Protein AF-A0A535SDW6-F1 (afdb_monomer_lite)

Foldseek 3Di:
DDDDDDDDDPVVVVPPDPPPDPCPVPDDPPDDDDDDDDDDDDDDDDDDDDDDDDDDDDDDDDDDDPCPPPDDVVNLVCLVVPFFKWQFQAKDADPDPFWGIKTWTWTADPVPRDTDTAIETDGPQEFEAESVRHTDDPVVRNVQDHRHIKGFDADADPVRYGDGNYIYD

Sequence (169 aa):
MVNYRFDAQPSALRVAIPCTYDDALFEDSAGKKQEQHDSAQVEQRRSAENTSRDKDQLDQPGDGERQESQQSPEHLDALLQNGRKVVVAGVTRVPDKKLKYIVAGSTTKRSTGEAKPVALRIDDNTTIVRRTGEPAPLAVIQKLPEGGEVFVEGKLNKRGVIRAKRIVF

Structure (mmCIF, N/CA/C/O backbone):
data_AF-A0A535SDW6-F1
#
_entry.id   AF-A0A535SDW6-F1
#
loop_
_atom_site.group_PDB
_atom_site.id
_atom_site.type_symbol
_atom_site.label_atom_id
_atom_site.label_alt_id
_atom_site.label_comp_id
_atom_site.label_asym_id
_atom_site.label_entity_id
_atom_site.label_seq_id
_atom_site.pdbx_PDB_ins_code
_atom_site.Cartn_x
_atom_site.Cartn_y
_atom_site.Cartn_z
_atom_site.occupancy
_atom_site.B_iso_or_equiv
_atom_site.auth_seq_id
_atom_site.auth_comp_id
_atom_site.auth_asym_id
_atom_site.auth_atom_id
_atom_site.pdbx_PDB_model_num
ATOM 1 N N . MET A 1 1 ? 6.694 -27.508 36.601 1.00 52.94 1 MET A N 1
ATOM 2 C CA . MET A 1 1 ? 6.156 -26.467 35.697 1.00 52.94 1 MET A CA 1
ATOM 3 C C . MET A 1 1 ? 5.810 -27.152 34.384 1.00 52.94 1 MET A C 1
ATOM 5 O O . MET A 1 1 ? 6.663 -27.876 33.889 1.00 52.94 1 MET A O 1
ATOM 9 N N . VAL A 1 2 ? 4.572 -27.051 33.896 1.00 50.16 2 VAL A N 1
ATOM 10 C CA . VAL A 1 2 ? 4.079 -27.859 32.759 1.00 50.16 2 VAL A CA 1
ATOM 11 C C . VAL A 1 2 ? 3.695 -26.934 31.606 1.00 50.16 2 VAL A C 1
ATOM 13 O O . VAL A 1 2 ? 3.018 -25.935 31.834 1.00 50.16 2 VAL A O 1
ATOM 16 N N . ASN A 1 3 ? 4.141 -27.266 30.392 1.00 54.25 3 ASN A N 1
ATOM 17 C CA . ASN A 1 3 ? 3.814 -26.543 29.163 1.00 54.25 3 ASN A CA 1
ATOM 18 C C . ASN A 1 3 ? 2.669 -27.236 28.424 1.00 54.25 3 ASN A C 1
ATOM 20 O O . ASN A 1 3 ? 2.690 -28.454 28.257 1.00 54.25 3 ASN A O 1
ATOM 24 N N . TYR A 1 4 ? 1.719 -26.440 27.937 1.00 71.81 4 TYR A N 1
ATOM 25 C CA . TYR A 1 4 ? 0.616 -26.898 27.099 1.00 71.81 4 TYR A CA 1
ATOM 26 C C . TYR A 1 4 ? 0.822 -26.432 25.658 1.00 71.81 4 TYR A C 1
ATOM 28 O O . TYR A 1 4 ? 1.192 -25.285 25.413 1.00 71.81 4 TYR A O 1
ATOM 36 N N . ARG A 1 5 ? 0.561 -27.332 24.709 1.00 68.81 5 ARG A N 1
ATOM 37 C CA . ARG A 1 5 ? 0.577 -27.076 23.267 1.00 68.81 5 ARG A CA 1
ATOM 38 C C . ARG A 1 5 ? -0.779 -27.473 22.694 1.00 68.81 5 ARG A C 1
ATOM 40 O O . ARG A 1 5 ? -1.284 -28.544 23.018 1.00 68.81 5 ARG A O 1
ATOM 47 N N . PHE A 1 6 ? -1.351 -26.607 21.863 1.00 68.06 6 PHE A N 1
ATOM 48 C CA . PHE A 1 6 ? -2.639 -26.827 21.213 1.00 68.06 6 PHE A CA 1
ATOM 49 C C . PHE A 1 6 ? -2.421 -27.013 19.709 1.00 68.06 6 PHE A C 1
ATOM 51 O O . PHE A 1 6 ? -2.132 -26.050 19.003 1.00 68.06 6 PHE A O 1
ATOM 58 N N . ASP A 1 7 ? -2.539 -28.250 19.231 1.00 64.81 7 ASP A N 1
ATOM 59 C CA . ASP A 1 7 ? -2.508 -28.569 17.802 1.00 64.81 7 ASP A CA 1
ATOM 60 C C . ASP A 1 7 ? -3.955 -28.618 17.284 1.00 64.81 7 ASP A C 1
ATOM 62 O O . ASP A 1 7 ? -4.702 -29.553 17.572 1.00 64.81 7 ASP A O 1
ATOM 66 N N . ALA A 1 8 ? -4.377 -27.595 16.533 1.00 65.81 8 ALA A N 1
ATOM 67 C CA . ALA A 1 8 ? -5.691 -27.588 15.896 1.00 65.81 8 ALA A CA 1
ATOM 68 C C . ALA A 1 8 ? -5.681 -28.513 14.666 1.00 65.81 8 ALA A C 1
ATOM 70 O O . ALA A 1 8 ? -5.053 -28.220 13.649 1.00 65.81 8 ALA A O 1
ATOM 71 N N . GLN A 1 9 ? -6.373 -29.649 14.767 1.00 62.38 9 GLN A N 1
ATOM 72 C CA . GLN A 1 9 ? -6.482 -30.638 13.697 1.00 62.38 9 GLN A CA 1
ATOM 73 C C . GLN A 1 9 ? -7.507 -30.164 12.634 1.00 62.38 9 GLN A C 1
ATOM 75 O O . GLN A 1 9 ? -8.635 -29.828 13.001 1.00 62.38 9 GLN A O 1
ATOM 80 N N . PRO A 1 10 ? -7.191 -30.160 11.320 1.00 56.78 10 PRO A N 1
ATOM 81 C CA . PRO A 1 10 ? -8.080 -29.640 10.262 1.00 56.78 10 PRO A CA 1
ATOM 82 C C . PRO A 1 10 ? -9.449 -30.332 10.156 1.00 56.78 10 PRO A C 1
ATOM 84 O O . PRO A 1 10 ? -10.390 -29.779 9.592 1.00 56.78 10 PRO A O 1
ATOM 87 N N . SER A 1 11 ? -9.589 -31.533 10.723 1.00 55.59 11 SER A N 1
ATOM 88 C CA . SER A 1 11 ? -10.863 -32.254 10.818 1.00 55.59 11 SER A CA 1
ATOM 89 C C . SER A 1 11 ? -11.911 -31.536 11.683 1.00 55.59 11 SER A C 1
ATOM 91 O O . SER A 1 11 ? -13.094 -31.861 11.589 1.00 55.59 11 SER A O 1
ATOM 93 N N . ALA A 1 12 ? -11.515 -30.529 12.472 1.00 52.22 12 ALA A N 1
ATOM 94 C CA . ALA A 1 12 ? -12.414 -29.699 13.274 1.00 52.22 12 ALA A CA 1
ATOM 95 C C . ALA A 1 12 ? -13.255 -28.693 12.456 1.00 52.22 12 ALA A C 1
ATOM 97 O O . ALA A 1 12 ? -14.171 -28.084 13.004 1.00 52.22 12 ALA A O 1
ATOM 98 N N . LEU A 1 13 ? -13.027 -28.551 11.141 1.00 52.97 13 LEU A N 1
ATOM 99 C CA . LEU A 1 13 ? -13.897 -27.746 10.264 1.00 52.97 13 LEU A CA 1
ATOM 100 C C . LEU A 1 13 ? -15.351 -28.249 10.215 1.00 52.97 13 LEU A C 1
ATOM 102 O O . LEU A 1 13 ? -16.245 -27.507 9.820 1.00 52.97 13 LEU A O 1
ATOM 106 N N . ARG A 1 14 ? -15.619 -29.488 10.645 1.00 53.41 14 ARG A N 1
ATOM 107 C CA . ARG A 1 14 ? -16.975 -30.055 10.662 1.00 53.41 14 ARG A CA 1
ATOM 108 C C . ARG A 1 14 ? -17.869 -29.588 11.817 1.00 53.41 14 ARG A C 1
ATOM 110 O O . ARG A 1 14 ? -18.995 -30.061 11.906 1.00 53.41 14 ARG A O 1
ATOM 117 N N . VAL A 1 15 ? -17.420 -28.676 12.683 1.00 57.47 15 VAL A N 1
ATOM 118 C CA . VAL A 1 15 ? -18.189 -28.279 13.884 1.00 57.47 15 VAL A CA 1
ATOM 119 C C . VAL A 1 15 ? -18.932 -26.940 13.734 1.00 57.47 15 VAL A C 1
ATOM 121 O O . VAL A 1 15 ? -19.396 -26.385 14.721 1.00 57.47 15 VAL A O 1
ATOM 124 N N . ALA A 1 16 ? -19.105 -26.397 12.526 1.00 57.97 16 ALA A N 1
ATOM 125 C CA . ALA A 1 16 ? -19.815 -25.119 12.375 1.00 57.97 16 ALA A CA 1
ATOM 126 C C . ALA A 1 16 ? -20.699 -25.008 11.126 1.00 57.97 16 ALA A C 1
ATOM 128 O O . ALA A 1 16 ? -20.864 -23.916 10.592 1.00 57.97 16 ALA A O 1
ATOM 129 N N . ILE A 1 17 ? -21.293 -26.113 10.671 1.00 60.44 17 ILE A N 1
ATOM 130 C CA . ILE A 1 17 ? -22.377 -26.049 9.684 1.00 60.44 17 ILE A CA 1
ATOM 131 C C . ILE A 1 17 ? -23.649 -26.557 10.373 1.00 60.44 17 ILE A C 1
ATOM 133 O O . ILE A 1 17 ? -23.713 -27.740 10.712 1.00 60.44 17 ILE A O 1
ATOM 137 N N . PRO A 1 18 ? -24.629 -25.681 10.666 1.00 70.12 18 PRO A N 1
ATOM 138 C CA . PRO A 1 18 ? -25.913 -26.095 11.220 1.00 70.12 18 PRO A CA 1
ATOM 139 C C . PRO A 1 18 ? -26.540 -27.191 10.357 1.00 70.12 18 PRO A C 1
ATOM 141 O O . PRO A 1 18 ? -26.515 -27.095 9.136 1.00 70.12 18 PRO A O 1
ATOM 144 N N . CYS A 1 19 ? -27.153 -28.205 10.970 1.00 61.34 19 CYS A N 1
ATOM 145 C CA . CYS A 1 19 ? -27.737 -29.351 10.255 1.00 61.34 19 CYS A CA 1
ATOM 146 C C . CYS A 1 19 ? -28.846 -28.968 9.254 1.00 61.34 19 CYS A C 1
ATOM 148 O O . CYS A 1 19 ? -29.290 -29.804 8.475 1.00 61.34 19 CYS A O 1
ATOM 150 N N . THR A 1 20 ? -29.329 -27.727 9.323 1.00 68.56 20 THR A N 1
ATOM 151 C CA . THR A 1 20 ? -30.367 -27.143 8.469 1.00 68.56 20 THR A CA 1
ATOM 152 C C . THR A 1 20 ? -29.805 -26.230 7.381 1.00 68.56 20 THR A C 1
ATOM 154 O O . THR A 1 20 ? -30.576 -25.562 6.701 1.00 68.56 20 THR A O 1
ATOM 157 N N . TYR A 1 21 ? -28.484 -26.114 7.276 1.00 72.75 21 TYR A N 1
ATOM 158 C CA . TYR A 1 21 ? -27.841 -25.342 6.226 1.00 72.75 21 TYR A CA 1
ATOM 159 C C . TYR A 1 21 ? -27.779 -26.183 4.949 1.00 72.75 21 TYR A C 1
ATOM 161 O O . TYR A 1 21 ? -27.330 -27.326 4.981 1.00 72.75 21 TYR A O 1
ATOM 169 N N . ASP A 1 22 ? -28.261 -25.623 3.846 1.00 69.75 22 ASP A N 1
ATOM 170 C CA . ASP A 1 22 ? -28.531 -26.312 2.581 1.00 69.75 22 ASP A CA 1
ATOM 171 C C . ASP A 1 22 ? -27.496 -26.004 1.488 1.00 69.75 22 ASP A C 1
ATOM 173 O O . ASP A 1 22 ? -27.755 -26.231 0.311 1.00 69.75 22 ASP A O 1
ATOM 177 N N . ASP A 1 23 ? -26.327 -25.476 1.867 1.00 64.81 23 ASP A N 1
ATOM 178 C CA . ASP A 1 23 ? -25.215 -25.129 0.969 1.00 64.81 23 ASP A CA 1
ATOM 179 C C . ASP A 1 23 ? -25.565 -24.149 -0.177 1.00 64.81 23 ASP A C 1
ATOM 181 O O . ASP A 1 23 ? -24.716 -23.851 -1.020 1.00 64.81 23 ASP A O 1
ATOM 185 N N . ALA A 1 24 ? -26.750 -23.521 -0.149 1.00 67.75 24 ALA A N 1
ATOM 186 C CA . ALA A 1 24 ? -27.254 -22.610 -1.187 1.00 67.75 24 ALA A CA 1
ATOM 187 C C . ALA A 1 24 ? -26.384 -21.357 -1.418 1.00 67.75 24 ALA A C 1
ATOM 189 O O . ALA A 1 24 ? -26.514 -20.663 -2.424 1.00 67.75 24 ALA A O 1
ATOM 190 N N . LEU A 1 25 ? -25.487 -21.052 -0.481 1.00 64.38 25 LEU A N 1
ATOM 191 C CA . LEU A 1 25 ? -24.574 -19.909 -0.530 1.00 64.38 25 LEU A CA 1
ATOM 192 C C . LEU A 1 25 ? -23.314 -20.191 -1.371 1.00 64.38 25 LEU A C 1
ATOM 194 O O . LEU A 1 25 ? -22.581 -19.257 -1.691 1.00 64.38 25 LEU A O 1
ATOM 198 N N . PHE A 1 26 ? -23.072 -21.459 -1.725 1.00 64.19 26 PHE A N 1
ATOM 199 C CA . PHE A 1 26 ? -21.904 -21.915 -2.486 1.00 64.19 26 PHE A CA 1
ATOM 200 C C . PHE A 1 26 ? -22.260 -22.572 -3.831 1.00 64.19 26 PHE A C 1
ATOM 202 O O . PHE A 1 26 ? -21.355 -22.992 -4.552 1.00 64.19 26 PHE A O 1
ATOM 209 N N . GLU A 1 27 ? -23.543 -22.651 -4.203 1.00 60.03 27 GLU A N 1
ATOM 210 C CA . GLU A 1 27 ? -23.935 -23.087 -5.546 1.00 60.03 27 GLU A CA 1
ATOM 211 C C . GLU A 1 27 ? -23.711 -21.963 -6.569 1.00 60.03 27 GLU A C 1
ATOM 213 O O . GLU A 1 27 ? -24.471 -20.995 -6.661 1.00 60.03 27 GLU A O 1
ATOM 218 N N . ASP A 1 28 ? -22.667 -22.110 -7.386 1.00 47.31 28 ASP A N 1
ATOM 219 C CA . ASP A 1 28 ? -22.518 -21.336 -8.613 1.00 47.31 28 ASP A CA 1
ATOM 220 C C . ASP A 1 28 ? -23.676 -21.655 -9.572 1.00 47.31 28 ASP A C 1
ATOM 222 O O . ASP A 1 28 ? -24.024 -22.809 -9.824 1.00 47.31 28 ASP A O 1
ATOM 226 N N . SER A 1 29 ? -24.253 -20.604 -10.155 1.00 55.41 29 SER A N 1
ATOM 227 C CA . SER A 1 29 ? -25.367 -20.628 -11.112 1.00 55.41 29 SER A CA 1
ATOM 228 C C . SER A 1 29 ? -24.966 -21.181 -12.489 1.00 55.41 29 SER A C 1
ATOM 230 O O . SER A 1 29 ? -25.235 -20.597 -13.537 1.00 55.41 29 SER A O 1
ATOM 232 N N . ALA A 1 30 ? -24.347 -22.357 -12.518 1.00 50.59 30 ALA A N 1
ATOM 233 C CA . ALA A 1 30 ? -24.094 -23.120 -13.726 1.00 50.59 30 ALA A CA 1
ATOM 234 C C . ALA A 1 30 ? -25.338 -23.955 -14.079 1.00 50.59 30 ALA A C 1
ATOM 236 O O . ALA A 1 30 ? -25.366 -25.163 -13.869 1.00 50.59 30 ALA A O 1
ATOM 237 N N . GLY A 1 31 ? -26.383 -23.315 -14.628 1.00 52.62 31 GLY A N 1
ATOM 238 C CA . GLY A 1 31 ? -27.420 -24.074 -15.346 1.00 52.62 31 GLY A CA 1
ATOM 239 C C . GLY A 1 31 ? -28.878 -23.622 -15.290 1.00 52.62 31 GLY A C 1
ATOM 240 O O . GLY A 1 31 ? -29.737 -24.433 -15.631 1.00 52.62 31 GLY A O 1
ATOM 241 N N . LYS A 1 32 ? -29.222 -22.380 -14.923 1.00 43.16 32 LYS A N 1
ATOM 242 C CA . LYS A 1 32 ? -30.621 -21.923 -15.048 1.00 43.16 32 LYS A CA 1
ATOM 243 C C . LYS A 1 32 ? -30.856 -21.212 -16.381 1.00 43.16 32 LYS A C 1
ATOM 245 O O . LYS A 1 32 ? -30.462 -20.068 -16.589 1.00 43.16 32 LYS A O 1
ATOM 250 N N . LYS A 1 33 ? -31.486 -21.962 -17.292 1.00 39.03 33 LYS A N 1
ATOM 251 C CA . LYS A 1 33 ? -32.138 -21.470 -18.509 1.00 39.03 33 LYS A CA 1
ATOM 252 C C . LYS A 1 33 ? -33.092 -20.324 -18.162 1.00 39.03 33 LYS A C 1
ATOM 254 O O . LYS A 1 33 ? -33.756 -20.358 -17.132 1.00 39.03 33 LYS A O 1
ATOM 259 N N . GLN A 1 34 ? -33.134 -19.345 -19.062 1.00 41.91 34 GLN A N 1
ATOM 260 C CA . GLN A 1 34 ? -34.082 -18.236 -19.085 1.00 41.91 34 GLN A CA 1
ATOM 261 C C . GLN A 1 34 ? -35.517 -18.728 -18.886 1.00 41.91 34 GLN A C 1
ATOM 263 O O . GLN A 1 34 ? -36.037 -19.459 -19.727 1.00 41.91 34 GLN A O 1
ATOM 268 N N . GLU A 1 35 ? -36.168 -18.236 -17.839 1.00 38.19 35 GLU A N 1
ATOM 269 C CA . GLU A 1 35 ? -37.617 -18.088 -17.823 1.00 38.19 35 GLU A CA 1
ATOM 270 C C . GLU A 1 35 ? -37.932 -16.610 -18.047 1.00 38.19 35 GLU A C 1
ATOM 272 O O . GLU A 1 35 ? -37.460 -15.717 -17.342 1.00 38.19 35 GLU A O 1
ATOM 277 N N . GLN A 1 36 ? -38.657 -16.376 -19.137 1.00 38.34 36 GLN A N 1
ATOM 278 C CA . GLN A 1 36 ? -39.208 -15.096 -19.539 1.00 38.34 36 GLN A CA 1
ATOM 279 C C . GLN A 1 36 ? -40.203 -14.624 -18.479 1.00 38.34 36 GLN A C 1
ATOM 281 O O . GLN A 1 36 ? -41.149 -15.337 -18.157 1.00 38.34 36 GLN A O 1
ATOM 286 N N . HIS A 1 37 ? -40.044 -13.389 -18.015 1.00 33.97 37 HIS A N 1
ATOM 287 C CA . HIS A 1 37 ? -41.184 -12.614 -17.553 1.00 33.97 37 HIS A CA 1
ATOM 288 C C . HIS A 1 37 ? -41.165 -11.264 -18.258 1.00 33.97 37 HIS A C 1
ATOM 290 O O . HIS A 1 37 ? -40.358 -10.379 -17.981 1.00 33.97 37 HIS A O 1
ATOM 296 N N . ASP A 1 38 ? -42.043 -11.200 -19.247 1.00 31.66 38 ASP A N 1
ATOM 297 C CA . ASP A 1 38 ? -42.446 -10.029 -19.995 1.00 31.66 38 ASP A CA 1
ATOM 298 C C . ASP A 1 38 ? -43.325 -9.164 -19.084 1.00 31.66 38 ASP A C 1
ATOM 300 O O . ASP A 1 38 ? -44.263 -9.663 -18.457 1.00 31.66 38 ASP A O 1
ATOM 304 N N . SER A 1 39 ? -43.016 -7.877 -18.966 1.00 36.12 39 SER A N 1
ATOM 305 C CA . SER A 1 39 ? -43.942 -6.856 -18.468 1.00 36.12 39 SER A CA 1
ATOM 306 C C . SER A 1 39 ? -43.468 -5.500 -18.963 1.00 36.12 39 SER A C 1
ATOM 308 O O . SER A 1 39 ? -42.466 -4.939 -18.523 1.00 36.12 39 SER A O 1
ATOM 310 N N . ALA A 1 40 ? -44.211 -5.047 -19.961 1.00 31.81 40 ALA A N 1
ATOM 311 C CA . ALA A 1 40 ? -44.070 -3.820 -20.704 1.00 31.81 40 ALA A CA 1
ATOM 312 C C . ALA A 1 40 ? -44.329 -2.549 -19.875 1.00 31.81 40 ALA A C 1
ATOM 314 O O . ALA A 1 40 ? -44.897 -2.591 -18.786 1.00 31.81 40 ALA A O 1
ATOM 315 N N . GLN A 1 41 ? -44.051 -1.434 -20.561 1.00 32.59 41 GLN A N 1
ATOM 316 C CA . GLN A 1 41 ? -44.570 -0.068 -20.406 1.00 32.59 41 GLN A CA 1
ATOM 317 C C . GLN A 1 41 ? -43.635 0.948 -19.744 1.00 32.59 41 GLN A C 1
ATOM 319 O O . GLN A 1 41 ? -43.051 0.675 -18.708 1.00 32.59 41 GLN A O 1
ATOM 324 N N . VAL A 1 42 ? -43.466 2.182 -20.228 1.00 33.75 42 VAL A N 1
ATOM 325 C CA . VAL A 1 42 ? -43.808 2.936 -21.458 1.00 33.75 42 VAL A CA 1
ATOM 326 C C . VAL A 1 42 ? -43.086 4.291 -21.256 1.00 33.75 42 VAL A C 1
ATOM 328 O O . VAL A 1 42 ? -42.995 4.747 -20.124 1.00 33.75 42 VAL A O 1
ATOM 331 N N . GLU A 1 43 ? -42.550 4.868 -22.340 1.00 33.19 43 GLU A N 1
ATOM 332 C CA . GLU A 1 43 ? -42.315 6.303 -22.648 1.00 33.19 43 GLU A CA 1
ATOM 333 C C . GLU A 1 43 ? -41.864 7.279 -21.527 1.00 33.19 43 GLU A C 1
ATOM 335 O O . GLU A 1 43 ? -42.457 7.395 -20.470 1.00 33.19 43 GLU A O 1
ATOM 340 N N . GLN A 1 44 ? -40.858 8.136 -21.740 1.00 36.09 44 GLN A N 1
ATOM 341 C CA . GLN A 1 44 ? -41.093 9.333 -22.550 1.00 36.09 44 GLN A CA 1
ATOM 342 C C . GLN A 1 44 ? -39.811 9.947 -23.128 1.00 36.09 44 GLN A C 1
ATOM 344 O O . GLN A 1 44 ? -38.880 10.343 -22.429 1.00 36.09 44 GLN A O 1
ATOM 349 N N . ARG A 1 45 ? -39.829 10.069 -24.455 1.00 40.50 45 ARG A N 1
ATOM 350 C CA . ARG A 1 45 ? -38.962 10.912 -25.276 1.00 40.50 45 ARG A CA 1
ATOM 351 C C . ARG A 1 45 ? -39.324 12.381 -25.053 1.00 40.50 45 ARG A C 1
ATOM 353 O O . ARG A 1 45 ? -40.506 12.703 -25.141 1.00 40.50 45 ARG A O 1
ATOM 360 N N . ARG A 1 46 ? -38.333 13.274 -24.958 1.00 36.53 46 ARG A N 1
ATOM 361 C CA . ARG A 1 46 ? -38.359 14.561 -25.676 1.00 36.53 46 ARG A CA 1
ATOM 362 C C . ARG A 1 46 ? -36.959 14.930 -26.155 1.00 36.53 46 ARG A C 1
ATOM 364 O O . ARG A 1 46 ? -35.988 14.874 -25.408 1.00 36.53 46 ARG A O 1
ATOM 371 N N . SER A 1 47 ? -36.919 15.242 -27.439 1.00 31.41 47 SER A N 1
ATOM 372 C CA . SER A 1 47 ? -35.773 15.549 -28.283 1.00 31.41 47 SER A CA 1
ATOM 373 C C . SER A 1 47 ? -35.549 17.060 -28.382 1.00 31.41 47 SER A C 1
ATOM 375 O O . SER A 1 47 ? -36.532 17.789 -28.304 1.00 31.41 47 SER A O 1
ATOM 377 N N . ALA A 1 48 ? -34.296 17.434 -28.694 1.00 34.16 48 ALA A N 1
ATOM 378 C CA . ALA A 1 48 ? -33.848 18.575 -29.521 1.00 34.16 48 ALA A CA 1
ATOM 379 C C . ALA A 1 48 ? -34.224 20.011 -29.041 1.00 34.16 48 ALA A C 1
ATOM 381 O O . ALA A 1 48 ? -35.217 20.211 -28.367 1.00 34.16 48 ALA A O 1
ATOM 382 N N . GLU A 1 49 ? -33.495 21.097 -29.304 1.00 31.36 49 GLU A N 1
ATOM 383 C CA . GLU A 1 49 ? -32.494 21.392 -30.324 1.00 31.36 49 GLU A CA 1
ATOM 384 C C . GLU A 1 49 ? -31.768 22.723 -29.991 1.00 31.36 49 GLU A C 1
ATOM 386 O O . GLU A 1 49 ? -32.368 23.630 -29.423 1.00 31.36 49 GLU A O 1
ATOM 391 N N . ASN A 1 50 ? -30.484 22.790 -30.360 1.00 30.00 50 ASN A N 1
ATOM 392 C CA . ASN A 1 50 ? -29.629 23.915 -30.789 1.00 30.00 50 ASN A CA 1
ATOM 393 C C . ASN A 1 50 ? -29.983 25.389 -30.505 1.00 30.00 50 ASN A C 1
ATOM 395 O O . ASN A 1 50 ? -31.037 25.883 -30.883 1.00 30.00 50 ASN A O 1
ATOM 399 N N . THR A 1 51 ? -28.953 26.153 -30.107 1.00 29.47 51 THR A N 1
ATOM 400 C CA . THR A 1 51 ? -28.294 27.232 -30.905 1.00 29.47 51 THR A CA 1
ATOM 401 C C . THR A 1 51 ? -27.166 27.837 -30.042 1.00 29.47 51 THR A C 1
ATOM 403 O O . THR A 1 51 ? -27.416 28.325 -28.952 1.00 29.47 51 THR A O 1
ATOM 406 N N . SER A 1 52 ? -25.880 27.560 -30.288 1.00 38.09 52 SER A N 1
ATOM 407 C CA . SER A 1 52 ? -24.949 28.111 -31.294 1.00 38.09 52 SER A CA 1
ATOM 408 C C . SER A 1 52 ? -24.439 29.536 -31.021 1.00 38.09 52 SER A C 1
ATOM 410 O O . SER A 1 52 ? -25.251 30.448 -30.881 1.00 38.09 52 SER A O 1
ATOM 412 N N . ARG A 1 53 ? -23.109 29.676 -31.193 1.00 33.28 53 ARG A N 1
ATOM 413 C CA . ARG A 1 53 ? -22.253 30.869 -31.415 1.00 33.28 53 ARG A CA 1
ATOM 414 C C . ARG A 1 53 ? -21.473 31.366 -30.196 1.00 33.28 53 ARG A C 1
ATOM 416 O O . ARG A 1 53 ? -22.032 31.448 -29.115 1.00 33.28 53 ARG A O 1
ATOM 423 N N . ASP A 1 54 ? -20.235 31.836 -30.304 1.00 31.09 54 ASP A N 1
ATOM 424 C CA . ASP A 1 54 ? -19.104 31.740 -31.250 1.00 31.09 54 ASP A CA 1
ATOM 425 C C . ASP A 1 54 ? -17.997 32.587 -30.573 1.00 31.09 54 ASP A C 1
ATOM 427 O O . ASP A 1 54 ? -18.346 33.619 -30.002 1.00 31.09 54 ASP A O 1
ATOM 431 N N . LYS A 1 55 ? -16.719 32.190 -30.706 1.00 33.75 55 LYS A N 1
ATOM 432 C CA . LYS A 1 55 ? -15.492 33.026 -30.573 1.00 33.75 55 LYS A CA 1
ATOM 433 C C . LYS A 1 55 ? -15.148 33.671 -29.206 1.00 33.75 55 LYS A C 1
ATOM 435 O O . LYS A 1 55 ? -16.016 34.040 -28.437 1.00 33.75 55 LYS A O 1
ATOM 440 N N . ASP A 1 56 ? -13.891 33.808 -28.776 1.00 31.33 56 ASP A N 1
ATOM 441 C CA . ASP A 1 56 ? -12.640 34.038 -29.506 1.00 31.33 56 ASP A CA 1
ATOM 442 C C . ASP A 1 56 ? -11.402 33.396 -28.846 1.00 31.33 56 ASP A C 1
ATOM 444 O O . ASP A 1 56 ? -11.353 33.110 -27.649 1.00 31.33 56 ASP A O 1
ATOM 448 N N . GLN A 1 57 ? -10.401 33.214 -29.707 1.00 38.75 57 GLN A N 1
ATOM 449 C CA . GLN A 1 57 ? -9.005 32.841 -29.484 1.00 38.75 57 GLN A CA 1
ATOM 450 C C . GLN A 1 57 ? -8.272 33.714 -28.455 1.00 38.75 57 GLN A C 1
ATOM 452 O O . GLN A 1 57 ? -8.470 34.925 -28.407 1.00 38.75 57 GLN A O 1
ATOM 457 N N . LEU A 1 58 ? -7.283 33.115 -27.788 1.00 39.00 58 LEU A N 1
ATOM 458 C CA . LEU A 1 58 ? -5.950 33.715 -27.712 1.00 39.00 58 LEU A CA 1
ATOM 459 C C . LEU A 1 58 ? -4.895 32.635 -27.444 1.00 39.00 58 LEU A C 1
ATOM 461 O O . LEU A 1 58 ? -4.859 32.008 -26.385 1.00 39.00 58 LEU A O 1
ATOM 465 N N . ASP A 1 59 ? -4.067 32.428 -28.464 1.00 33.69 59 ASP A N 1
ATOM 466 C CA . ASP A 1 59 ? -2.751 31.805 -28.416 1.00 33.69 59 ASP A CA 1
ATOM 467 C C . ASP A 1 59 ? -1.863 32.427 -27.330 1.00 33.69 59 ASP A C 1
ATOM 469 O O . ASP A 1 59 ? -1.871 33.647 -27.160 1.00 33.69 59 ASP A O 1
ATOM 473 N N . GLN A 1 60 ? -1.025 31.617 -26.672 1.00 44.22 60 GLN A N 1
ATOM 474 C CA . GLN A 1 60 ? 0.441 31.652 -26.848 1.00 44.22 60 GLN A CA 1
ATOM 475 C C . GLN A 1 60 ? 1.199 30.745 -25.846 1.00 44.22 60 GLN A C 1
ATOM 477 O O . GLN A 1 60 ? 0.605 30.263 -24.880 1.00 44.22 60 GLN A O 1
ATOM 482 N N . PRO A 1 61 ? 2.474 30.412 -26.145 1.00 48.06 61 PRO A N 1
ATOM 483 C CA . PRO A 1 61 ? 3.076 29.105 -25.903 1.00 48.06 61 PRO A CA 1
ATOM 484 C C . PRO A 1 61 ? 3.967 29.070 -24.654 1.00 48.06 61 PRO A C 1
ATOM 486 O O . PRO A 1 61 ? 4.295 30.095 -24.064 1.00 48.06 61 PRO A O 1
ATOM 489 N N . GLY A 1 62 ? 4.408 27.871 -24.281 1.00 30.91 62 GLY A N 1
ATOM 490 C CA . GLY A 1 62 ? 5.428 27.681 -23.258 1.00 30.91 62 GLY A CA 1
ATOM 491 C C . GLY A 1 62 ? 6.102 26.335 -23.438 1.00 30.91 62 GLY A C 1
ATOM 492 O O . GLY A 1 62 ? 5.537 25.304 -23.077 1.00 30.91 62 GLY A O 1
ATOM 493 N N . ASP A 1 63 ? 7.279 26.385 -24.052 1.00 30.86 63 ASP A N 1
ATOM 494 C CA . ASP A 1 63 ? 8.262 25.317 -24.166 1.00 30.86 63 ASP A CA 1
ATOM 495 C C . ASP A 1 63 ? 8.586 24.643 -22.825 1.00 30.86 63 ASP A C 1
ATOM 497 O O . ASP A 1 63 ? 8.237 25.132 -21.751 1.00 30.86 63 ASP A O 1
ATOM 501 N N . GLY A 1 64 ? 9.248 23.485 -22.933 1.00 38.44 64 GLY A N 1
ATOM 502 C CA . GLY A 1 64 ? 9.684 22.628 -21.831 1.00 38.44 64 GLY A CA 1
ATOM 503 C C . GLY A 1 64 ? 10.192 23.409 -20.621 1.00 38.44 64 GLY A C 1
ATOM 504 O O . GLY A 1 64 ? 10.837 24.434 -20.745 1.00 38.44 64 GLY A O 1
ATOM 505 N N . GLU A 1 65 ? 9.899 22.947 -19.417 1.00 37.78 65 GLU A N 1
ATOM 506 C CA . GLU A 1 65 ? 10.770 21.959 -18.799 1.00 37.78 65 GLU A CA 1
ATOM 507 C C . GLU A 1 65 ? 9.977 20.800 -18.190 1.00 37.78 65 GLU A C 1
ATOM 509 O O . GLU A 1 65 ? 9.136 20.953 -17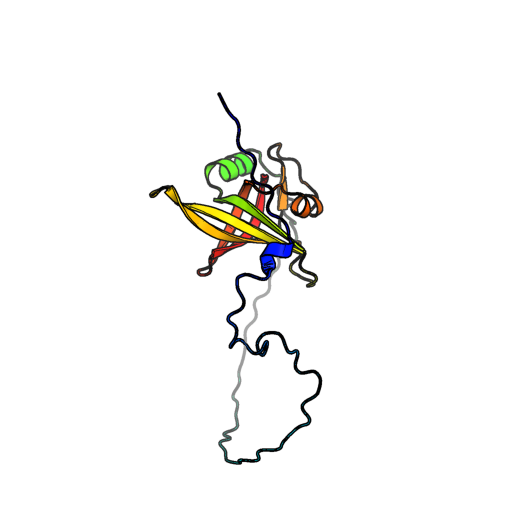.301 1.00 37.78 65 GLU A O 1
ATOM 514 N N . ARG A 1 66 ? 10.328 19.583 -18.618 1.00 42.00 66 ARG A N 1
ATOM 515 C CA . ARG A 1 66 ? 10.221 18.418 -17.747 1.00 42.00 66 ARG A CA 1
ATOM 516 C C . ARG A 1 66 ? 11.048 18.745 -16.508 1.00 42.00 66 ARG A C 1
ATOM 518 O O . ARG A 1 66 ? 12.268 18.649 -16.549 1.00 42.00 66 ARG A O 1
ATOM 525 N N 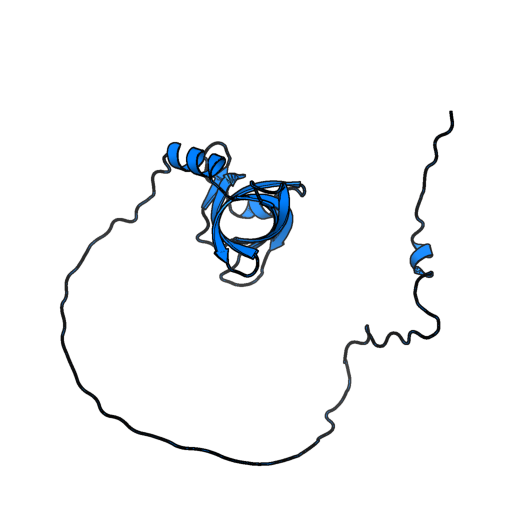. GLN A 1 67 ? 10.387 19.137 -15.425 1.00 39.38 67 GLN A N 1
ATOM 526 C CA . GLN A 1 67 ? 10.994 19.151 -14.104 1.00 39.38 67 GLN A CA 1
ATOM 527 C C . GLN A 1 67 ? 11.311 17.699 -13.729 1.00 39.38 67 GLN A C 1
ATOM 529 O O . GLN A 1 67 ? 10.542 17.030 -13.034 1.00 39.38 67 GLN A O 1
ATOM 534 N N . GLU A 1 68 ? 12.452 17.199 -14.210 1.00 43.97 68 GLU A N 1
ATOM 535 C CA . GLU A 1 68 ? 13.257 16.227 -13.482 1.00 43.97 68 GLU A CA 1
ATOM 536 C C . GLU A 1 68 ? 13.490 16.838 -12.107 1.00 43.97 68 GLU A C 1
ATOM 538 O O . GLU A 1 68 ? 14.368 17.669 -11.886 1.00 43.97 68 GLU A O 1
ATOM 543 N N . SER A 1 69 ? 12.569 16.511 -11.205 1.00 48.28 69 SER A N 1
ATOM 544 C CA . SER A 1 69 ? 12.561 16.999 -9.844 1.00 48.28 69 SER A CA 1
ATOM 545 C C . SER A 1 69 ? 13.786 16.400 -9.179 1.00 48.28 69 SER A C 1
ATOM 547 O O . SER A 1 69 ? 13.751 15.251 -8.737 1.00 48.28 69 SER A O 1
ATOM 549 N N . GLN A 1 70 ? 14.874 17.165 -9.151 1.00 46.34 70 GLN A N 1
ATOM 550 C CA . GLN A 1 70 ? 15.998 16.935 -8.261 1.00 46.34 70 GLN A CA 1
ATOM 551 C C . GLN A 1 70 ? 15.401 16.814 -6.858 1.00 46.34 70 GLN A C 1
ATOM 553 O O . GLN A 1 70 ? 14.875 17.772 -6.294 1.00 46.34 70 GLN A O 1
ATOM 558 N N . GLN A 1 71 ? 15.336 15.579 -6.366 1.00 59.28 71 GLN A N 1
ATOM 559 C CA . GLN A 1 71 ? 14.712 15.247 -5.097 1.00 59.28 71 GLN A CA 1
ATOM 560 C C . GLN A 1 71 ? 15.590 15.839 -3.999 1.00 59.28 71 GLN A C 1
ATOM 562 O O . GLN A 1 71 ? 16.610 15.251 -3.650 1.00 59.28 71 GLN A O 1
ATOM 567 N N . SER A 1 72 ? 15.234 17.015 -3.482 1.00 66.31 72 SER A N 1
ATOM 568 C CA . SER A 1 72 ? 15.971 17.570 -2.356 1.00 66.31 72 SER A CA 1
ATOM 569 C C . SER A 1 72 ? 15.765 16.663 -1.132 1.00 66.31 72 SER A C 1
ATOM 571 O O . SER A 1 72 ? 14.642 16.197 -0.892 1.00 66.31 72 SER A O 1
ATOM 573 N N . PRO A 1 73 ? 16.820 16.384 -0.349 1.00 71.44 73 PRO A N 1
ATOM 574 C CA . PRO A 1 73 ? 16.714 15.602 0.887 1.00 71.44 73 PRO A CA 1
ATOM 575 C C . PRO A 1 73 ? 15.684 16.203 1.859 1.00 71.44 73 PRO A C 1
ATOM 577 O O . PRO A 1 73 ? 14.961 15.473 2.532 1.00 71.44 73 PRO A O 1
ATOM 580 N N . GLU A 1 74 ? 15.503 17.524 1.816 1.00 75.38 74 GLU A N 1
ATOM 581 C CA . GLU A 1 74 ? 14.480 18.257 2.567 1.00 75.38 74 GLU A CA 1
ATOM 582 C C . GLU A 1 74 ? 13.053 17.749 2.301 1.00 75.38 74 GLU A C 1
ATOM 584 O O . GLU A 1 74 ? 12.229 17.676 3.214 1.00 75.38 74 GLU A O 1
ATOM 589 N N . HIS A 1 75 ? 12.742 17.357 1.060 1.00 78.94 75 HIS A N 1
ATOM 590 C CA . HIS A 1 75 ? 11.417 16.850 0.706 1.00 78.94 75 HIS A CA 1
ATOM 591 C C . HIS A 1 75 ? 11.174 15.437 1.256 1.00 78.94 75 HIS A C 1
ATOM 593 O O . HIS A 1 75 ? 10.041 15.073 1.579 1.00 78.94 75 HIS A O 1
ATOM 599 N N . LEU A 1 76 ? 12.237 14.638 1.387 1.00 83.88 76 LEU A N 1
ATOM 600 C CA . LEU A 1 76 ? 12.179 13.320 2.010 1.00 83.88 76 LEU A CA 1
ATOM 601 C C . LEU A 1 76 ? 11.976 13.443 3.520 1.00 83.88 76 LEU A C 1
ATOM 603 O O . LEU A 1 76 ? 11.090 12.783 4.064 1.00 83.88 76 LEU A O 1
ATOM 607 N N . ASP A 1 77 ? 12.719 14.331 4.177 1.00 82.25 77 ASP A N 1
ATOM 608 C CA . ASP A 1 77 ? 12.582 14.572 5.615 1.00 82.25 77 ASP A CA 1
ATOM 609 C C . ASP A 1 77 ? 11.195 15.118 5.963 1.00 82.25 77 ASP A C 1
ATOM 611 O O . ASP A 1 77 ? 10.532 14.622 6.881 1.00 82.25 77 ASP A O 1
ATOM 615 N N . ALA A 1 78 ? 10.691 16.068 5.169 1.00 84.25 78 ALA A N 1
ATOM 616 C CA . ALA A 1 78 ? 9.329 16.569 5.310 1.00 84.25 78 ALA A CA 1
ATOM 617 C C . ALA A 1 78 ? 8.290 15.444 5.173 1.00 84.25 78 ALA A C 1
ATOM 619 O O . ALA A 1 78 ? 7.301 15.430 5.911 1.00 84.25 78 ALA A O 1
ATOM 620 N N . LEU A 1 79 ? 8.509 14.479 4.273 1.00 86.25 79 LEU A N 1
ATOM 621 C CA . LEU A 1 79 ? 7.617 13.335 4.101 1.00 86.25 79 LEU A CA 1
ATOM 622 C C . LEU A 1 79 ? 7.714 12.328 5.255 1.00 86.25 79 LEU A C 1
ATOM 624 O O . LEU A 1 79 ? 6.692 11.787 5.672 1.00 86.25 79 LEU A O 1
ATOM 628 N N . LEU A 1 80 ? 8.896 12.088 5.814 1.00 86.50 80 LEU A N 1
ATOM 629 C CA . LEU A 1 80 ? 9.041 11.230 6.993 1.00 86.50 80 LEU A CA 1
ATOM 630 C C . LEU A 1 80 ? 8.358 11.842 8.226 1.00 86.50 80 LEU A C 1
ATOM 632 O O . LEU A 1 80 ? 7.738 11.127 9.014 1.00 86.50 80 LEU A O 1
ATOM 636 N N . GLN A 1 81 ? 8.409 13.167 8.370 1.00 83.75 81 GLN A N 1
ATOM 637 C CA . GLN A 1 81 ? 7.802 13.872 9.501 1.00 83.75 81 GLN A CA 1
ATOM 638 C C . GLN A 1 81 ? 6.290 14.085 9.341 1.00 83.75 81 GLN A C 1
ATOM 640 O O . GLN A 1 81 ? 5.521 13.905 10.292 1.00 83.75 81 GLN A O 1
ATOM 645 N N . ASN A 1 82 ? 5.843 14.473 8.144 1.00 84.62 82 ASN A N 1
ATOM 646 C CA . ASN A 1 82 ? 4.470 14.930 7.894 1.00 84.62 82 ASN A CA 1
ATOM 647 C C . ASN A 1 82 ? 3.654 13.981 7.012 1.00 84.62 82 ASN A C 1
ATOM 649 O O . ASN A 1 82 ? 2.437 14.140 6.885 1.00 84.62 82 ASN A O 1
ATOM 653 N N . GLY A 1 83 ? 4.296 12.978 6.420 1.00 86.06 83 GLY A N 1
ATOM 654 C CA . GLY A 1 83 ? 3.638 11.951 5.632 1.00 86.06 83 GLY A CA 1
ATOM 655 C C . GLY A 1 83 ? 2.660 11.121 6.445 1.00 86.06 83 GLY A C 1
ATOM 656 O O . GLY A 1 83 ? 2.713 11.024 7.677 1.00 86.06 83 GLY A O 1
ATOM 657 N N . ARG A 1 84 ? 1.740 10.476 5.728 1.00 92.81 84 ARG A N 1
ATOM 658 C CA . ARG A 1 84 ? 0.832 9.516 6.349 1.00 92.81 84 ARG A CA 1
ATOM 659 C C . ARG A 1 84 ? 1.595 8.223 6.572 1.00 92.81 84 ARG A C 1
ATOM 661 O O . ARG A 1 84 ? 1.895 7.524 5.608 1.00 92.81 84 ARG A O 1
ATOM 668 N N . LYS A 1 85 ? 1.886 7.923 7.835 1.00 95.19 85 LYS A N 1
ATOM 669 C CA . LYS A 1 85 ? 2.415 6.628 8.255 1.00 95.19 85 LYS A CA 1
ATOM 670 C C . LYS A 1 85 ? 1.319 5.572 8.114 1.00 95.19 85 LYS A C 1
ATOM 672 O O . LYS A 1 85 ? 0.282 5.674 8.772 1.00 95.19 85 LYS A O 1
ATOM 677 N N . VAL A 1 86 ? 1.548 4.593 7.249 1.00 96.25 86 VAL A N 1
ATOM 678 C CA . VAL A 1 86 ? 0.664 3.452 7.012 1.00 96.25 86 VAL A CA 1
ATOM 679 C C . VAL A 1 86 ? 1.390 2.180 7.430 1.00 96.25 86 VAL A C 1
ATOM 681 O O . VAL A 1 86 ? 2.503 1.925 6.975 1.00 96.25 86 VAL A O 1
ATOM 684 N N . VAL A 1 87 ? 0.749 1.384 8.278 1.00 97.00 87 VAL A N 1
ATOM 685 C CA . VAL A 1 87 ? 1.194 0.029 8.617 1.00 97.00 87 VAL A CA 1
ATOM 686 C C . VAL A 1 87 ? 0.568 -0.935 7.622 1.00 97.00 87 VAL A C 1
ATOM 688 O O . VAL A 1 87 ? -0.655 -0.957 7.470 1.00 97.00 87 VAL A O 1
ATOM 691 N N . VAL A 1 88 ? 1.400 -1.691 6.918 1.00 97.38 88 VAL A N 1
ATOM 692 C CA . VAL A 1 88 ? 0.995 -2.616 5.861 1.00 97.38 88 VAL A CA 1
ATOM 693 C C . VAL A 1 88 ? 0.331 -3.843 6.477 1.00 97.38 88 VAL A C 1
ATOM 695 O O . VAL A 1 88 ? 0.912 -4.507 7.326 1.00 97.38 88 VAL A O 1
ATOM 698 N N . ALA A 1 89 ? -0.880 -4.154 6.024 1.00 96.31 89 ALA A N 1
ATOM 699 C CA . ALA A 1 89 ? -1.577 -5.403 6.327 1.00 96.31 89 ALA A CA 1
ATOM 700 C C . ALA A 1 89 ? -1.457 -6.408 5.170 1.00 96.31 89 ALA A C 1
ATOM 702 O O . ALA A 1 89 ? -1.471 -7.611 5.378 1.00 96.31 89 ALA A O 1
ATOM 703 N N . GLY A 1 90 ? -1.329 -5.926 3.932 1.00 95.31 90 GLY A N 1
ATOM 704 C CA . GLY A 1 90 ? -1.145 -6.799 2.780 1.00 95.31 90 GLY A CA 1
ATOM 705 C C . GLY A 1 90 ? -1.015 -6.033 1.475 1.00 95.31 90 GLY A C 1
ATOM 706 O O . GLY A 1 90 ? -1.380 -4.859 1.379 1.00 95.31 90 GLY A O 1
ATOM 707 N N . VAL A 1 91 ? -0.502 -6.709 0.451 1.00 95.94 91 VAL A N 1
ATOM 708 C CA . VAL A 1 91 ? -0.285 -6.131 -0.876 1.00 95.94 91 VAL A CA 1
ATOM 709 C C . VAL A 1 91 ? -0.881 -7.039 -1.933 1.00 95.94 91 VAL A C 1
ATOM 711 O O . VAL A 1 91 ? -0.659 -8.246 -1.924 1.00 95.94 91 VAL A O 1
ATOM 714 N N . THR A 1 92 ? -1.602 -6.452 -2.883 1.00 93.94 92 THR A N 1
ATOM 715 C CA . THR A 1 92 ? -2.097 -7.170 -4.053 1.00 93.94 92 THR A CA 1
ATOM 716 C C . THR A 1 92 ? -1.770 -6.424 -5.336 1.00 93.94 92 THR A C 1
ATOM 718 O O . THR A 1 92 ? -1.786 -5.189 -5.392 1.00 93.94 92 THR A O 1
ATOM 721 N N . ARG A 1 93 ? -1.452 -7.189 -6.380 1.00 92.06 93 ARG A N 1
ATOM 722 C CA . ARG A 1 93 ? -1.244 -6.667 -7.727 1.00 92.06 93 ARG A CA 1
ATOM 723 C C . ARG A 1 93 ? -2.585 -6.617 -8.442 1.00 92.06 93 ARG A C 1
ATOM 725 O O . ARG A 1 93 ? -3.322 -7.597 -8.460 1.00 92.06 93 ARG A O 1
ATOM 732 N N . VAL A 1 94 ? -2.872 -5.488 -9.073 1.00 89.62 94 VAL A N 1
ATOM 733 C CA . VAL A 1 94 ? -4.077 -5.315 -9.879 1.00 89.62 94 VAL A CA 1
ATOM 734 C C . VAL A 1 94 ? -3.710 -5.544 -11.350 1.00 89.62 94 VAL A C 1
ATOM 736 O O . VAL A 1 94 ? -2.721 -4.983 -11.822 1.00 89.62 94 VAL A O 1
ATOM 739 N N . PRO A 1 95 ? -4.458 -6.385 -12.084 1.00 79.44 95 PRO A N 1
ATOM 740 C CA . PRO A 1 95 ? -4.174 -6.673 -13.492 1.00 79.44 95 PRO A CA 1
ATOM 741 C C . PRO A 1 95 ? -4.599 -5.547 -14.456 1.00 79.44 95 PRO A C 1
ATOM 743 O O . PRO A 1 95 ? -4.297 -5.614 -15.646 1.00 79.44 95 PRO A O 1
ATOM 746 N N . ASP A 1 96 ? -5.291 -4.513 -13.968 1.00 74.62 96 ASP A N 1
ATOM 747 C CA . ASP A 1 96 ? -5.767 -3.372 -14.760 1.00 74.62 96 ASP A CA 1
ATOM 748 C C . ASP A 1 96 ? -4.611 -2.479 -15.266 1.00 74.62 96 ASP A C 1
ATOM 750 O O . ASP A 1 96 ? -3.544 -2.362 -14.664 1.00 74.62 96 ASP A O 1
ATOM 754 N N . LYS A 1 97 ? -4.816 -1.806 -16.401 1.00 68.81 97 LYS A N 1
ATOM 755 C CA . LYS A 1 97 ? -3.757 -1.101 -17.135 1.00 68.81 97 LYS A CA 1
ATOM 756 C C . LYS A 1 97 ? -3.212 0.120 -16.389 1.00 68.81 97 LYS A C 1
ATOM 758 O O . LYS A 1 97 ? -2.029 0.414 -16.542 1.00 68.81 97 LYS A O 1
ATOM 763 N N . LYS A 1 98 ? -4.030 0.809 -1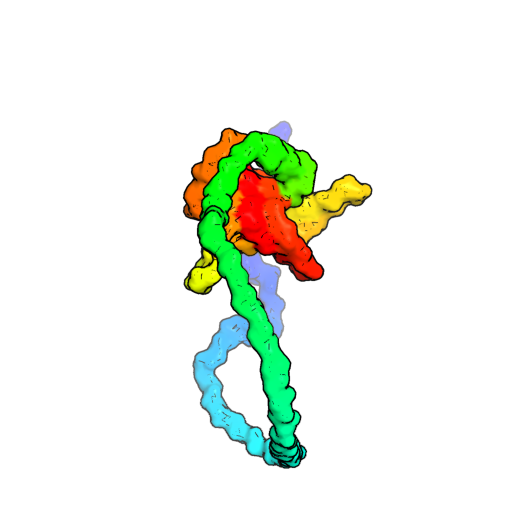5.581 1.00 77.44 98 LYS A N 1
ATOM 764 C CA . LYS A 1 98 ? -3.649 2.069 -14.898 1.00 77.44 98 LYS A CA 1
ATOM 765 C C . LYS A 1 98 ? -3.299 1.912 -13.419 1.00 77.44 98 LYS A C 1
ATOM 767 O O . LYS A 1 98 ? -2.674 2.802 -12.850 1.00 77.44 98 LYS A O 1
ATOM 772 N N . LEU A 1 99 ? -3.739 0.832 -12.782 1.00 81.06 99 LEU A N 1
ATOM 773 C CA . LEU A 1 99 ? -3.516 0.568 -11.365 1.00 81.06 99 LEU A CA 1
ATOM 774 C C . LEU A 1 99 ? -2.646 -0.674 -11.242 1.00 81.06 99 LEU A C 1
ATOM 776 O O . LEU A 1 99 ? -3.042 -1.728 -11.718 1.00 81.06 99 LEU A O 1
ATOM 780 N N . LYS A 1 100 ? -1.478 -0.558 -10.608 1.00 89.12 100 LYS A N 1
ATOM 781 C CA . LYS A 1 100 ? -0.536 -1.678 -10.512 1.00 89.12 100 LYS A CA 1
ATOM 782 C C . LYS A 1 100 ? -0.650 -2.411 -9.189 1.00 89.12 100 LYS A C 1
ATOM 784 O O . LYS A 1 100 ? -0.686 -3.637 -9.184 1.00 89.12 100 LYS A O 1
ATOM 789 N N . TYR A 1 101 ? -0.731 -1.673 -8.083 1.00 93.88 101 TYR A N 1
ATOM 790 C CA . TYR A 1 101 ? -0.784 -2.263 -6.749 1.00 93.88 101 TYR A CA 1
ATOM 791 C C . TYR A 1 101 ? -1.811 -1.575 -5.863 1.00 93.88 101 TYR A C 1
ATOM 793 O O . TYR A 1 101 ? -2.018 -0.357 -5.930 1.00 93.88 101 TYR A O 1
ATOM 801 N N . ILE A 1 102 ? -2.417 -2.384 -5.002 1.00 95.06 102 ILE A N 1
ATOM 802 C CA . ILE A 1 102 ? -3.170 -1.930 -3.844 1.00 95.06 102 ILE A CA 1
ATOM 803 C C . ILE A 1 102 ? -2.450 -2.452 -2.606 1.00 95.06 102 ILE A C 1
ATOM 805 O O . ILE A 1 102 ? -2.195 -3.651 -2.497 1.00 95.06 102 ILE A O 1
ATOM 809 N N . VAL A 1 103 ? -2.138 -1.553 -1.677 1.00 96.81 103 VAL A N 1
ATOM 810 C CA . VAL A 1 103 ? -1.633 -1.921 -0.350 1.00 96.81 103 VAL A CA 1
ATOM 811 C C . VAL A 1 103 ? -2.746 -1.667 0.660 1.00 96.81 103 VAL A C 1
ATOM 813 O O . VAL A 1 103 ? -3.219 -0.539 0.801 1.00 96.81 103 VAL A O 1
ATOM 816 N N . ALA A 1 104 ? -3.201 -2.718 1.329 1.00 97.38 104 ALA A N 1
ATOM 817 C CA . ALA A 1 104 ? -4.100 -2.614 2.467 1.00 97.38 104 ALA A CA 1
ATOM 818 C C . ALA A 1 104 ? -3.275 -2.288 3.713 1.00 97.38 104 ALA A C 1
ATOM 820 O O . ALA A 1 104 ? -2.191 -2.840 3.909 1.00 97.38 104 ALA A O 1
ATOM 821 N N . GLY A 1 105 ? -3.775 -1.395 4.559 1.00 96.56 105 GLY A N 1
ATOM 822 C CA . GLY A 1 105 ? -3.075 -1.030 5.777 1.00 96.56 105 GLY A CA 1
ATOM 823 C C . GLY A 1 105 ? -3.919 -0.206 6.729 1.00 96.56 105 GLY A C 1
ATOM 824 O O . GLY A 1 105 ? -5.126 -0.044 6.551 1.00 96.56 105 GLY A O 1
ATOM 825 N N . SER A 1 106 ? -3.274 0.336 7.753 1.00 96.06 106 SER A N 1
ATOM 826 C CA . SER A 1 106 ? -3.918 1.229 8.710 1.00 96.06 106 SER A CA 1
ATOM 827 C C . SER A 1 106 ? -3.060 2.454 9.006 1.00 96.06 106 SER A C 1
ATOM 829 O O . SER A 1 106 ? -1.833 2.396 8.998 1.00 96.06 106 SER A O 1
ATOM 831 N N . THR A 1 107 ? -3.717 3.585 9.248 1.00 94.88 107 THR A N 1
ATOM 832 C CA . THR A 1 107 ? -3.091 4.808 9.773 1.00 94.88 107 THR A CA 1
ATOM 833 C C . THR A 1 107 ? -3.555 5.035 11.196 1.00 94.88 107 THR A C 1
ATOM 835 O O . THR A 1 107 ? -4.731 4.829 11.487 1.00 94.88 107 THR A O 1
ATOM 838 N N . THR A 1 108 ? -2.700 5.564 12.057 1.00 93.12 108 THR A N 1
ATOM 839 C CA . THR A 1 108 ? -3.091 5.999 13.401 1.00 93.12 108 THR A CA 1
ATOM 840 C C . THR A 1 108 ? -3.416 7.489 13.426 1.00 93.12 108 THR A C 1
ATOM 842 O O . THR A 1 108 ? -2.655 8.334 12.946 1.00 93.12 108 THR A O 1
ATOM 845 N N . LYS A 1 109 ? -4.572 7.845 13.995 1.00 88.56 109 LYS A N 1
ATOM 846 C CA . LYS A 1 109 ? -4.948 9.247 14.193 1.00 88.56 109 LYS A CA 1
ATOM 847 C C . LYS A 1 109 ? -4.089 9.837 15.312 1.00 88.56 109 LYS A C 1
ATOM 849 O O . LYS A 1 109 ? -4.239 9.446 16.463 1.00 88.56 109 LYS A O 1
ATOM 854 N N . ARG A 1 110 ? -3.241 10.825 14.999 1.00 84.94 110 ARG A N 1
ATOM 855 C CA . ARG A 1 110 ? -2.305 11.432 15.974 1.00 84.94 110 ARG A CA 1
ATOM 856 C C . ARG A 1 110 ? -2.974 11.927 17.260 1.00 84.94 110 ARG A C 1
ATOM 858 O O . ARG A 1 110 ? -2.374 11.841 18.318 1.00 84.94 110 ARG A O 1
ATOM 865 N N . SER A 1 111 ? -4.206 12.432 17.175 1.00 87.56 111 SER A N 1
ATOM 866 C CA . SER A 1 111 ? -4.897 13.013 18.331 1.00 87.56 111 SER A CA 1
ATOM 867 C C . SER A 1 111 ? -5.559 11.988 19.258 1.00 87.56 111 SER A C 1
ATOM 869 O O . SER A 1 111 ? -5.813 12.316 20.406 1.00 87.56 111 SER A O 1
ATOM 871 N N . THR A 1 112 ? -5.926 10.800 18.762 1.00 89.50 112 THR A N 1
ATOM 872 C CA . THR A 1 112 ? -6.685 9.802 19.549 1.00 89.50 112 THR A CA 1
ATOM 873 C C . THR A 1 112 ? -5.989 8.450 19.658 1.00 89.50 112 THR A C 1
ATOM 875 O O . THR A 1 112 ? -6.447 7.606 20.414 1.00 89.50 112 THR A O 1
ATOM 878 N N . GLY A 1 113 ? -4.935 8.202 18.879 1.00 89.19 113 GLY A N 1
ATOM 879 C CA . GLY A 1 113 ? -4.282 6.893 18.781 1.00 89.19 113 GLY A CA 1
ATOM 880 C C . GLY A 1 113 ? -5.097 5.831 18.033 1.00 89.19 113 GLY A C 1
ATOM 881 O O . GLY A 1 113 ? -4.600 4.736 17.802 1.00 89.19 113 GLY A O 1
ATOM 882 N N . GLU A 1 114 ? -6.323 6.146 17.610 1.00 92.44 114 GLU A N 1
ATOM 883 C CA . GLU A 1 114 ? -7.218 5.209 16.930 1.00 92.44 114 GLU A CA 1
ATOM 884 C C . GLU A 1 114 ? -6.642 4.775 15.574 1.00 92.44 114 GLU A C 1
ATOM 886 O O . GLU A 1 114 ? -6.270 5.618 14.744 1.00 92.44 114 GLU A O 1
ATOM 891 N N . ALA A 1 115 ? -6.597 3.462 15.341 1.00 92.75 115 ALA A N 1
ATOM 892 C CA . ALA A 1 115 ? -6.221 2.883 14.060 1.00 92.75 115 ALA A CA 1
ATOM 893 C C . ALA A 1 115 ? -7.396 2.961 13.077 1.00 92.75 115 ALA A C 1
ATOM 895 O O . ALA A 1 115 ? -8.502 2.511 13.364 1.00 92.75 115 ALA A O 1
ATOM 896 N N . LYS A 1 116 ? -7.146 3.523 11.895 1.00 94.19 116 LYS A N 1
ATOM 897 C CA . LYS A 1 116 ? -8.124 3.639 10.814 1.00 94.19 116 LYS A CA 1
ATOM 898 C C . LYS A 1 116 ? -7.672 2.830 9.609 1.00 94.19 116 LYS A C 1
ATOM 900 O O . LYS A 1 116 ? -6.544 3.048 9.156 1.00 94.19 116 LYS A O 1
ATOM 905 N N . PRO A 1 117 ? -8.523 1.944 9.069 1.00 95.94 117 PRO A N 1
ATOM 906 C CA . PRO A 1 117 ? -8.189 1.199 7.869 1.00 95.94 117 PRO A CA 1
ATOM 907 C C . PRO A 1 117 ? -8.056 2.156 6.683 1.00 95.94 117 PRO A C 1
ATOM 909 O O . PRO A 1 117 ? -8.856 3.081 6.510 1.00 95.94 117 PRO A O 1
ATOM 912 N N . VAL A 1 118 ? -7.034 1.928 5.866 1.00 96.81 118 VAL A N 1
ATOM 913 C CA . VAL A 1 118 ? -6.779 2.668 4.633 1.00 96.81 118 VAL A CA 1
ATOM 914 C C . VAL A 1 118 ? -6.358 1.719 3.518 1.00 96.81 118 VAL A C 1
ATOM 916 O O . VAL A 1 118 ? -5.788 0.654 3.752 1.00 96.81 118 VAL A O 1
ATOM 919 N N . ALA A 1 119 ? -6.601 2.141 2.283 1.00 96.62 119 ALA A N 1
ATOM 920 C CA . ALA A 1 119 ? -6.062 1.487 1.101 1.00 96.62 119 ALA A CA 1
ATOM 921 C C . ALA A 1 119 ? -5.162 2.459 0.344 1.00 96.62 119 ALA A C 1
ATOM 923 O O . ALA A 1 119 ? -5.511 3.616 0.122 1.00 96.62 119 ALA A O 1
ATOM 924 N N . LEU A 1 120 ? -4.006 1.989 -0.086 1.00 96.12 120 LEU A N 1
ATOM 925 C CA . LEU A 1 120 ? -3.042 2.738 -0.876 1.00 96.12 120 LEU A CA 1
ATOM 926 C C . LEU A 1 120 ? -3.146 2.307 -2.325 1.00 96.12 120 LEU A C 1
ATOM 928 O O . LEU A 1 120 ? -3.007 1.129 -2.643 1.00 96.12 120 LEU A O 1
ATOM 932 N N . ARG A 1 121 ? -3.371 3.277 -3.203 1.00 95.06 121 ARG A N 1
ATOM 933 C CA . ARG A 1 121 ? -3.452 3.078 -4.642 1.00 95.06 121 ARG A CA 1
ATOM 934 C C . ARG A 1 121 ? -2.145 3.525 -5.287 1.00 95.06 121 ARG A C 1
ATOM 936 O O . ARG A 1 121 ? -1.814 4.708 -5.191 1.00 95.06 121 ARG A O 1
ATOM 943 N N . ILE A 1 122 ? -1.469 2.603 -5.970 1.00 94.62 122 ILE A N 1
ATOM 944 C CA . ILE A 1 122 ? -0.157 2.829 -6.588 1.00 94.62 122 ILE A CA 1
ATOM 945 C C . ILE A 1 122 ? -0.268 2.628 -8.100 1.00 94.62 122 ILE A C 1
ATOM 947 O O . ILE A 1 122 ? -0.586 1.536 -8.582 1.00 94.62 122 ILE A O 1
ATOM 951 N N . ASP A 1 123 ? -0.033 3.708 -8.838 1.00 92.25 123 ASP A N 1
ATOM 952 C CA . ASP A 1 123 ? -0.031 3.749 -10.302 1.00 92.25 123 ASP A CA 1
ATOM 953 C C . ASP A 1 123 ? 1.380 4.019 -10.852 1.00 92.25 123 ASP A C 1
ATOM 955 O O . ASP A 1 123 ? 2.329 4.204 -10.091 1.00 92.25 123 ASP A O 1
ATOM 959 N N . ASP A 1 124 ? 1.527 4.024 -12.179 1.00 89.56 124 ASP A N 1
ATOM 960 C CA . ASP A 1 124 ? 2.824 4.219 -12.852 1.00 89.56 124 ASP A CA 1
ATOM 961 C C . ASP A 1 124 ? 3.453 5.598 -12.587 1.00 89.56 124 ASP A C 1
ATOM 963 O O . ASP A 1 124 ? 4.649 5.783 -12.785 1.00 89.56 124 ASP A O 1
ATOM 967 N N . ASN A 1 125 ? 2.663 6.559 -12.098 1.00 89.62 125 ASN A N 1
ATOM 968 C CA . ASN A 1 125 ? 3.131 7.904 -11.765 1.00 89.62 125 ASN A CA 1
ATOM 969 C C . ASN A 1 125 ? 3.565 8.030 -10.297 1.00 89.62 125 ASN A C 1
ATOM 971 O O . ASN A 1 125 ? 3.924 9.121 -9.855 1.00 89.62 125 ASN A O 1
ATOM 975 N N . THR A 1 126 ? 3.481 6.952 -9.515 1.00 92.56 126 THR A N 1
ATOM 976 C CA . THR A 1 126 ? 3.867 6.971 -8.104 1.00 92.56 126 THR A CA 1
ATOM 977 C C . THR A 1 126 ? 5.382 6.830 -7.975 1.00 92.56 126 THR A C 1
ATOM 979 O O . THR A 1 126 ? 5.950 5.806 -8.350 1.00 92.56 126 THR A O 1
ATOM 982 N N . THR A 1 127 ? 6.047 7.828 -7.392 1.00 93.38 127 THR A N 1
ATOM 983 C CA . THR A 1 127 ? 7.484 7.753 -7.099 1.00 93.38 127 THR A CA 1
ATOM 984 C C . THR A 1 127 ? 7.720 6.932 -5.838 1.00 93.38 127 THR A C 1
ATOM 986 O O . THR A 1 127 ? 7.198 7.251 -4.770 1.00 93.38 127 THR A O 1
ATOM 989 N N . ILE A 1 128 ? 8.532 5.886 -5.942 1.00 94.06 128 ILE A N 1
ATOM 990 C CA . ILE A 1 128 ? 8.871 5.023 -4.812 1.00 94.06 128 ILE A CA 1
ATOM 991 C C . ILE A 1 128 ? 10.331 5.252 -4.471 1.00 94.06 128 ILE A C 1
ATOM 993 O O . ILE A 1 128 ? 11.198 5.190 -5.340 1.00 94.06 128 ILE A O 1
ATOM 997 N N . VAL A 1 129 ? 10.587 5.533 -3.203 1.00 93.44 129 VAL A N 1
ATOM 998 C CA . VAL A 1 129 ? 11.902 5.910 -2.703 1.00 93.44 129 VAL A CA 1
ATOM 999 C C . VAL A 1 129 ? 12.189 5.099 -1.449 1.00 93.44 129 VAL A C 1
ATOM 1001 O O . VAL A 1 129 ? 11.291 4.814 -0.660 1.00 93.44 129 VAL A O 1
ATOM 1004 N N . ARG A 1 130 ? 13.441 4.706 -1.258 1.00 92.69 130 ARG A N 1
ATOM 1005 C CA . ARG A 1 130 ? 13.909 4.145 0.011 1.00 92.69 130 ARG A CA 1
ATOM 1006 C C . ARG A 1 130 ? 14.047 5.262 1.042 1.00 92.69 130 ARG A C 1
ATOM 1008 O O . ARG A 1 130 ? 14.222 6.424 0.681 1.00 92.69 130 ARG A O 1
ATOM 1015 N N . ARG A 1 131 ? 14.091 4.918 2.329 1.00 90.00 131 ARG A N 1
ATOM 1016 C CA . ARG A 1 131 ? 14.487 5.880 3.382 1.00 90.00 131 ARG A CA 1
ATOM 1017 C C . ARG A 1 131 ? 15.843 6.556 3.139 1.00 90.00 131 ARG A C 1
ATOM 1019 O O . ARG A 1 131 ? 16.053 7.652 3.635 1.00 90.00 131 ARG A O 1
ATOM 1026 N N . THR A 1 132 ? 16.735 5.934 2.366 1.00 86.81 132 THR A N 1
ATOM 1027 C CA . THR A 1 132 ? 18.035 6.505 1.973 1.00 86.81 132 THR A CA 1
ATOM 1028 C C . THR A 1 132 ? 17.935 7.614 0.919 1.00 86.81 132 THR A C 1
ATOM 1030 O O . THR A 1 132 ? 18.933 8.265 0.642 1.00 86.81 132 THR A O 1
ATOM 1033 N N . GLY A 1 133 ? 16.761 7.829 0.312 1.00 84.56 133 GLY A N 1
ATOM 1034 C CA . GLY A 1 133 ? 16.561 8.804 -0.767 1.00 84.56 133 GLY A CA 1
ATOM 1035 C C . GLY A 1 133 ? 16.704 8.240 -2.178 1.00 84.56 133 GLY A C 1
ATOM 1036 O O . GLY A 1 133 ? 16.333 8.907 -3.141 1.00 84.56 133 GLY A O 1
ATOM 1037 N N . GLU A 1 134 ? 17.152 6.994 -2.313 1.00 89.69 134 GLU A N 1
ATOM 1038 C CA . GLU A 1 134 ? 17.299 6.341 -3.612 1.00 89.69 134 GLU A CA 1
ATOM 1039 C C . GLU A 1 134 ? 15.945 5.899 -4.191 1.00 89.69 134 GLU A C 1
ATOM 1041 O O . GLU A 1 134 ? 15.121 5.325 -3.463 1.00 89.69 134 GLU A O 1
ATOM 1046 N N . PRO A 1 135 ? 15.701 6.092 -5.500 1.00 90.31 135 PRO A N 1
ATOM 1047 C CA . PRO A 1 135 ? 14.514 5.560 -6.153 1.00 90.31 135 PRO A CA 1
ATOM 1048 C C . PRO A 1 135 ? 14.535 4.026 -6.140 1.00 90.31 135 PRO A C 1
ATOM 1050 O O . PRO A 1 135 ? 15.569 3.390 -6.344 1.00 90.31 135 PRO A O 1
ATOM 1053 N N . ALA A 1 136 ? 13.375 3.413 -5.920 1.00 91.50 136 ALA A N 1
ATOM 1054 C CA . ALA A 1 136 ? 13.214 1.965 -5.938 1.00 91.50 136 ALA A CA 1
ATOM 1055 C C . ALA A 1 136 ? 12.212 1.531 -7.016 1.00 91.50 136 ALA A C 1
ATOM 1057 O O . ALA A 1 136 ? 11.237 2.237 -7.287 1.00 91.50 136 ALA A O 1
ATOM 1058 N N . PRO A 1 137 ? 12.408 0.347 -7.622 1.00 91.25 137 PRO A N 1
ATOM 1059 C CA . PRO A 1 137 ? 11.481 -0.158 -8.617 1.00 91.25 137 PRO A CA 1
ATOM 1060 C C . PRO A 1 137 ? 10.149 -0.550 -7.975 1.00 91.25 137 PRO A C 1
ATOM 1062 O O . PRO A 1 137 ? 10.089 -1.061 -6.854 1.00 91.25 137 PRO A O 1
ATOM 1065 N N . LEU A 1 138 ? 9.074 -0.406 -8.747 1.00 89.38 138 LEU A N 1
ATOM 1066 C CA . LEU A 1 138 ? 7.706 -0.700 -8.318 1.00 89.38 138 LEU A CA 1
ATOM 1067 C C . LEU A 1 138 ? 7.512 -2.142 -7.810 1.00 89.38 138 LEU A C 1
ATOM 1069 O O . LEU A 1 138 ? 6.678 -2.387 -6.943 1.00 89.38 138 LEU A O 1
ATOM 1073 N N . ALA A 1 139 ? 8.314 -3.096 -8.291 1.00 88.94 139 ALA A N 1
ATOM 1074 C CA . ALA A 1 139 ? 8.271 -4.492 -7.852 1.00 88.94 139 ALA A CA 1
ATOM 1075 C C . ALA A 1 139 ? 8.583 -4.684 -6.353 1.00 88.94 139 ALA A C 1
ATOM 1077 O O . ALA A 1 139 ? 8.207 -5.705 -5.780 1.00 88.94 139 ALA A O 1
ATOM 1078 N N . VAL A 1 140 ? 9.243 -3.717 -5.702 1.00 92.56 140 VAL A N 1
ATOM 1079 C CA . VAL A 1 140 ? 9.527 -3.778 -4.258 1.00 92.56 140 VAL A CA 1
ATOM 1080 C C . VAL A 1 140 ? 8.248 -3.678 -3.430 1.00 92.56 140 VAL A C 1
ATOM 1082 O O . VAL A 1 140 ? 8.160 -4.306 -2.381 1.00 92.56 140 VAL A O 1
ATOM 1085 N N . ILE A 1 141 ? 7.224 -2.981 -3.934 1.00 93.81 141 ILE A N 1
ATOM 1086 C CA . ILE A 1 141 ? 5.928 -2.852 -3.259 1.00 93.81 141 ILE A CA 1
ATOM 1087 C C . ILE A 1 141 ? 5.300 -4.220 -2.999 1.00 93.81 141 ILE A C 1
ATOM 1089 O O . ILE A 1 141 ? 4.780 -4.452 -1.916 1.00 93.81 141 ILE A O 1
ATOM 1093 N N . GLN A 1 142 ? 5.397 -5.149 -3.955 1.00 93.12 142 GLN A N 1
ATOM 1094 C CA . GLN A 1 142 ? 4.857 -6.503 -3.802 1.00 93.12 142 GLN A CA 1
ATOM 1095 C C . GLN A 1 142 ? 5.498 -7.273 -2.640 1.00 93.12 142 GLN A C 1
ATOM 1097 O O . GLN A 1 142 ? 4.890 -8.192 -2.103 1.00 93.12 142 GLN A O 1
ATOM 1102 N N . LYS A 1 143 ? 6.731 -6.913 -2.273 1.00 93.38 143 LYS A N 1
ATOM 1103 C CA . LYS A 1 143 ? 7.522 -7.570 -1.231 1.00 93.38 143 LYS A CA 1
ATOM 1104 C C . LYS A 1 143 ? 7.494 -6.811 0.096 1.00 93.38 143 LYS A C 1
ATOM 1106 O O . LYS A 1 143 ? 8.289 -7.132 0.976 1.00 93.38 143 LYS A O 1
ATOM 1111 N N . LEU A 1 144 ? 6.638 -5.795 0.240 1.00 94.00 144 LEU A N 1
ATOM 1112 C CA . LEU A 1 144 ? 6.484 -5.112 1.521 1.00 94.00 144 LEU A CA 1
ATOM 1113 C C . LEU A 1 144 ? 5.976 -6.116 2.566 1.00 94.00 144 LEU A C 1
ATOM 1115 O O . LEU A 1 144 ? 4.966 -6.778 2.317 1.00 94.00 144 LEU A O 1
ATOM 1119 N N . PRO A 1 145 ? 6.664 -6.247 3.711 1.00 93.88 145 PRO A N 1
ATOM 1120 C CA . PRO A 1 145 ? 6.251 -7.174 4.748 1.00 93.88 145 PRO A CA 1
ATOM 1121 C C . PRO A 1 145 ? 4.967 -6.687 5.422 1.00 93.88 145 PRO A C 1
ATOM 1123 O O . PRO A 1 145 ? 4.744 -5.483 5.577 1.00 93.88 145 PRO A O 1
ATOM 1126 N N . GLU A 1 146 ? 4.149 -7.633 5.873 1.00 94.69 146 GLU A N 1
ATOM 1127 C CA . GLU A 1 146 ? 3.073 -7.341 6.816 1.00 94.69 146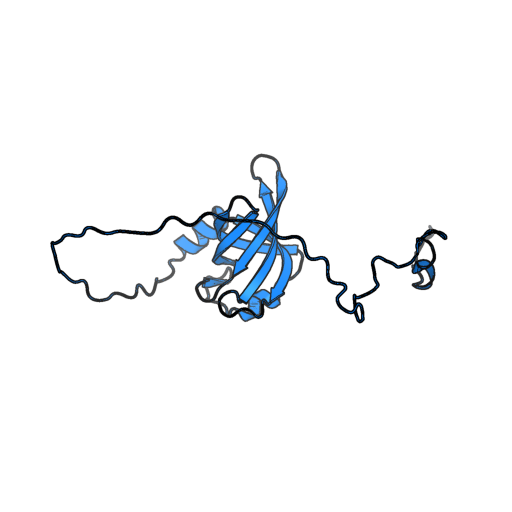 GLU A CA 1
ATOM 1128 C C . GLU A 1 146 ? 3.660 -6.760 8.114 1.00 94.69 146 GLU A C 1
ATOM 1130 O O . GLU A 1 146 ? 4.743 -7.146 8.556 1.00 94.69 146 GLU A O 1
ATOM 1135 N N . GLY A 1 147 ? 2.989 -5.761 8.683 1.00 94.44 147 GLY A N 1
ATOM 1136 C CA . GLY A 1 147 ? 3.504 -4.948 9.785 1.00 94.44 147 GLY A CA 1
ATOM 1137 C C . GLY A 1 147 ? 4.548 -3.905 9.365 1.00 94.44 147 GLY A C 1
ATOM 1138 O O . GLY A 1 147 ? 4.912 -3.057 10.178 1.00 94.44 147 GLY A O 1
ATOM 1139 N N . GLY A 1 148 ? 5.006 -3.917 8.108 1.00 93.75 148 GLY A N 1
ATOM 1140 C CA . GLY A 1 148 ? 5.933 -2.923 7.574 1.00 93.75 148 GLY A CA 1
ATOM 1141 C C . GLY A 1 148 ? 5.346 -1.512 7.590 1.00 93.75 148 GLY A C 1
ATOM 1142 O O 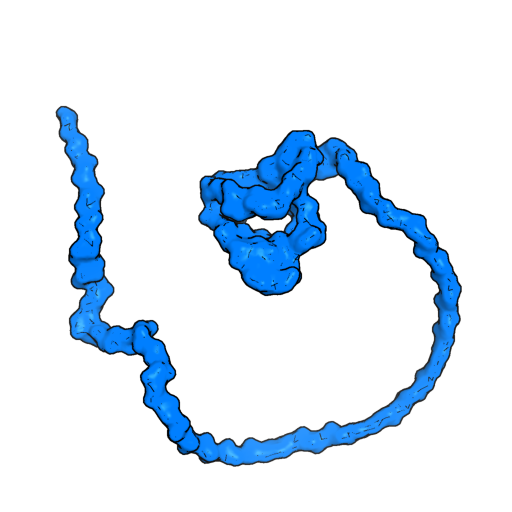. GLY A 1 148 ? 4.145 -1.317 7.410 1.00 93.75 148 GLY A O 1
ATOM 1143 N N . GLU A 1 149 ? 6.197 -0.509 7.787 1.00 94.94 149 GLU A N 1
ATOM 1144 C CA . GLU A 1 149 ? 5.778 0.891 7.842 1.00 94.94 149 GLU A CA 1
ATOM 1145 C C . GLU A 1 149 ? 6.174 1.627 6.571 1.00 94.94 149 GLU A C 1
ATOM 1147 O O . GLU A 1 149 ? 7.351 1.666 6.211 1.00 94.94 149 GLU A O 1
ATOM 1152 N N . VAL A 1 150 ? 5.200 2.278 5.943 1.00 95.50 150 VAL A N 1
ATOM 1153 C CA . VAL A 1 150 ? 5.431 3.145 4.789 1.00 95.50 150 VAL A CA 1
ATOM 1154 C C . VAL A 1 150 ? 4.914 4.552 5.064 1.00 95.50 150 VAL A C 1
ATOM 1156 O O . VAL A 1 150 ? 3.862 4.745 5.674 1.00 95.50 150 VAL A O 1
ATOM 1159 N N . PHE A 1 151 ? 5.653 5.552 4.604 1.00 95.50 151 PHE A N 1
ATOM 1160 C CA . PHE A 1 151 ? 5.282 6.959 4.670 1.00 95.50 151 PHE A CA 1
ATOM 1161 C C . PHE A 1 151 ? 4.799 7.401 3.304 1.00 95.50 151 PHE A C 1
ATOM 1163 O O . PHE A 1 151 ? 5.499 7.260 2.300 1.00 95.50 151 PHE A O 1
ATOM 1170 N N . VAL A 1 152 ? 3.572 7.912 3.262 1.00 95.12 152 VAL A N 1
ATOM 1171 C CA . VAL A 1 152 ? 2.893 8.153 1.994 1.00 95.12 152 VAL A CA 1
ATOM 1172 C C . VAL A 1 152 ? 2.466 9.597 1.860 1.00 95.12 152 VAL A C 1
ATOM 1174 O O . VAL A 1 152 ? 1.746 10.154 2.697 1.00 95.12 152 VAL A O 1
ATOM 1177 N N . GLU A 1 153 ? 2.852 10.163 0.724 1.00 94.44 153 GLU A N 1
ATOM 1178 C CA . GLU A 1 153 ? 2.343 11.415 0.211 1.00 94.44 153 GLU A CA 1
ATOM 1179 C C . GLU A 1 153 ? 1.254 11.127 -0.815 1.00 94.44 153 GLU A C 1
ATOM 1181 O O . GLU A 1 153 ? 1.431 10.343 -1.751 1.00 94.44 153 GLU A O 1
ATOM 1186 N N . GLY A 1 154 ? 0.102 11.767 -0.669 1.00 92.88 154 GLY A N 1
ATOM 1187 C CA . GLY A 1 154 ? -1.003 11.512 -1.577 1.00 92.88 154 GLY A CA 1
ATOM 1188 C C . GLY A 1 154 ? -2.297 12.181 -1.165 1.00 92.88 154 GLY A C 1
ATOM 1189 O O . GLY A 1 154 ? -2.407 12.790 -0.097 1.00 92.88 154 GLY A O 1
ATOM 1190 N N . LYS A 1 155 ? -3.309 12.048 -2.019 1.00 94.44 155 LYS A N 1
ATOM 1191 C CA . LYS A 1 155 ? -4.655 12.548 -1.733 1.00 94.44 155 LYS A CA 1
ATOM 1192 C C . LYS A 1 155 ? -5.491 11.421 -1.132 1.00 94.44 155 LYS A C 1
ATOM 1194 O O . LYS A 1 155 ? -5.742 10.422 -1.802 1.00 94.44 155 LYS A O 1
ATOM 1199 N N . LEU A 1 156 ? -5.916 11.597 0.117 1.00 94.38 156 LEU A N 1
ATOM 1200 C CA . LEU A 1 156 ? -6.876 10.723 0.792 1.00 94.38 156 LEU A CA 1
ATOM 1201 C C . LEU A 1 156 ? -8.299 11.114 0.374 1.00 94.38 156 LEU A C 1
ATOM 1203 O O . LEU A 1 156 ? -8.643 12.297 0.384 1.00 94.38 156 LEU A O 1
ATOM 1207 N N . ASN A 1 157 ? -9.126 10.139 0.005 1.00 94.88 157 ASN A N 1
ATOM 1208 C CA . ASN A 1 157 ? -10.545 10.358 -0.271 1.00 94.88 157 ASN A CA 1
ATOM 1209 C C . ASN A 1 157 ? -11.431 10.009 0.943 1.00 94.88 157 ASN A C 1
ATOM 1211 O O . ASN A 1 157 ? -10.971 9.444 1.933 1.00 94.88 157 ASN A O 1
ATOM 1215 N N . LYS A 1 158 ? -12.735 10.304 0.846 1.00 93.25 158 LYS A N 1
ATOM 1216 C CA . LYS A 1 158 ? -13.718 10.025 1.914 1.00 93.25 158 LYS A CA 1
ATOM 1217 C C . LYS A 1 158 ? -13.881 8.532 2.249 1.00 93.25 158 LYS A C 1
ATOM 1219 O O . LYS A 1 158 ? -14.437 8.216 3.290 1.00 93.25 158 LYS A O 1
ATOM 1224 N N . ARG A 1 159 ? -13.421 7.627 1.377 1.00 93.19 159 ARG A N 1
ATOM 1225 C CA . ARG A 1 159 ? -13.529 6.165 1.530 1.00 93.19 159 ARG A CA 1
ATOM 1226 C C . ARG A 1 159 ? -12.273 5.526 2.134 1.00 93.19 159 ARG A C 1
ATOM 1228 O O . ARG A 1 159 ? -12.156 4.310 2.112 1.00 93.19 159 ARG A O 1
ATOM 1235 N N . GLY A 1 160 ? -11.308 6.315 2.608 1.00 93.44 160 GLY A N 1
ATOM 1236 C CA . GLY A 1 160 ? -10.066 5.769 3.166 1.00 93.44 160 GLY A CA 1
ATOM 1237 C C . GLY A 1 160 ? -9.031 5.352 2.115 1.00 93.44 160 GLY A C 1
ATOM 1238 O O . GLY A 1 160 ? -8.036 4.723 2.459 1.00 93.44 160 GLY A O 1
ATOM 1239 N N . VAL A 1 161 ? -9.227 5.698 0.837 1.00 96.06 161 VAL A N 1
ATOM 1240 C CA . VAL A 1 161 ? -8.268 5.374 -0.230 1.00 96.06 161 VAL A CA 1
ATOM 1241 C C . VAL A 1 161 ? -7.317 6.546 -0.453 1.00 96.06 161 VAL A C 1
ATOM 1243 O O . VAL A 1 161 ? -7.747 7.671 -0.723 1.00 96.06 161 VAL A O 1
ATOM 1246 N N . ILE A 1 162 ? -6.020 6.276 -0.371 1.00 96.19 162 ILE A N 1
ATOM 1247 C CA . ILE A 1 162 ? -4.928 7.208 -0.626 1.00 96.19 162 ILE A CA 1
ATOM 1248 C C . ILE A 1 162 ? -4.433 6.977 -2.052 1.00 96.19 162 ILE A C 1
ATOM 1250 O O . ILE A 1 162 ? -3.883 5.923 -2.362 1.00 96.19 162 ILE A O 1
ATOM 1254 N N . ARG A 1 163 ? -4.590 7.977 -2.924 1.00 95.12 163 ARG A N 1
ATOM 1255 C CA . ARG A 1 163 ? -3.889 7.996 -4.213 1.00 95.12 163 ARG A CA 1
ATOM 1256 C C . ARG A 1 163 ? -2.468 8.488 -3.975 1.00 95.12 163 ARG A C 1
ATOM 1258 O O . ARG A 1 163 ? -2.284 9.687 -3.738 1.00 95.12 163 ARG A O 1
ATOM 1265 N N . ALA A 1 164 ? -1.514 7.564 -3.991 1.00 94.81 164 ALA A N 1
ATOM 1266 C CA . ALA A 1 164 ? -0.121 7.870 -3.726 1.00 94.81 164 ALA A CA 1
ATOM 1267 C C . ALA A 1 164 ? 0.468 8.710 -4.866 1.00 94.81 164 ALA A C 1
ATOM 1269 O O . ALA A 1 164 ? 0.203 8.466 -6.040 1.00 94.81 164 ALA A O 1
ATOM 1270 N N . LYS A 1 165 ? 1.236 9.732 -4.496 1.00 94.38 165 LYS A N 1
ATOM 1271 C CA . LYS A 1 165 ? 2.165 10.433 -5.388 1.00 94.38 165 LYS A CA 1
ATOM 1272 C C . LYS A 1 165 ? 3.590 9.980 -5.106 1.00 94.38 165 LYS A C 1
ATOM 1274 O O . LYS A 1 165 ? 4.356 9.748 -6.033 1.00 94.38 165 LYS A O 1
ATOM 1279 N N . ARG A 1 166 ? 3.912 9.819 -3.819 1.00 93.12 166 ARG A N 1
ATOM 1280 C CA . ARG A 1 166 ? 5.228 9.414 -3.338 1.00 93.12 166 ARG A CA 1
ATOM 1281 C C . ARG A 1 166 ? 5.096 8.445 -2.171 1.00 93.12 166 ARG A C 1
ATOM 1283 O O . ARG A 1 166 ? 4.245 8.636 -1.300 1.00 93.12 166 ARG A O 1
ATOM 1290 N N . ILE A 1 167 ? 5.930 7.413 -2.165 1.00 94.75 167 ILE A N 1
ATOM 1291 C CA . ILE A 1 167 ? 6.008 6.414 -1.097 1.00 94.75 167 ILE A CA 1
ATOM 1292 C C . ILE A 1 167 ? 7.456 6.294 -0.649 1.00 94.75 167 ILE A C 1
ATOM 1294 O O . ILE A 1 167 ? 8.348 6.136 -1.483 1.00 94.75 167 ILE A O 1
ATOM 1298 N N . VAL A 1 168 ? 7.656 6.333 0.664 1.0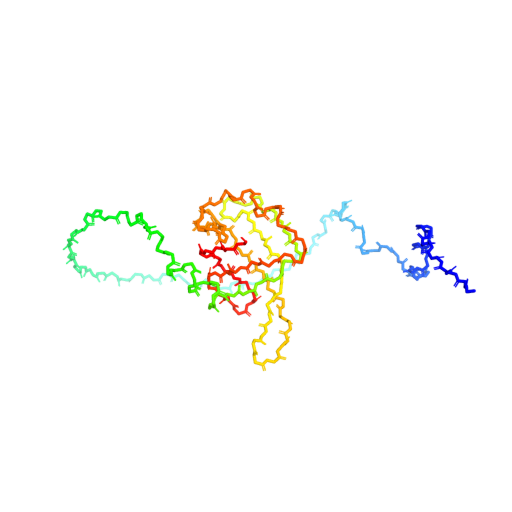0 94.88 168 VAL A N 1
ATOM 1299 C CA . VAL A 1 168 ? 8.921 6.022 1.328 1.00 94.88 168 VAL A CA 1
ATOM 1300 C C . VAL A 1 168 ? 8.714 4.806 2.221 1.00 94.88 168 VAL A C 1
ATOM 1302 O O . VAL A 1 168 ? 7.728 4.752 2.954 1.00 94.88 168 VAL A O 1
ATOM 1305 N N . PHE A 1 169 ? 9.613 3.830 2.149 1.00 91.44 169 PHE A N 1
ATOM 1306 C CA . PHE A 1 169 ? 9.561 2.593 2.932 1.00 91.44 169 PHE A CA 1
ATOM 1307 C C . PHE A 1 169 ? 10.918 2.313 3.579 1.00 91.44 169 PHE A C 1
ATOM 1309 O O . PHE A 1 169 ? 11.960 2.582 2.931 1.00 91.44 169 PHE A O 1
#

Secondary structure (DSSP, 8-state):
---------GGGGGGSS-TT--STTS------PPPP------------------------------------HHHHHHHHHHSEEEEEEEEEE--SSS--EEEEEEEE-TTT--EEEEEEEE-TT-EEE-TTS-B--GGGGGGPPTT-EEEEEEEEPTTSEEEEEEEE-

Radius of gyration: 27.17 Å; chains: 1; bounding box: 63×66×67 Å

pLDDT: mean 72.62, std 23.61, range [29.47, 97.38]